Protein AF-A0A7V8IW23-F1 (afdb_monomer_lite)

Foldseek 3Di:
DDLVVLLVLLVVLLVQLVVLLVCCQVVVDDPPHHPPPPDDPQLVVLSVQLCVLWSVQSNVLSVCCSVPVLSSLVSLQRSLVSNLCSQQVPNPPPCSVVLCPPPHRDPSNVRNNVSINVSSNVSSVVSVVVVVVVVD

Radius of gyration: 15.79 Å; chains: 1; bounding box: 37×32×51 Å

Structure (mmCIF, N/CA/C/O backbone):
data_AF-A0A7V8IW23-F1
#
_entry.id   AF-A0A7V8IW23-F1
#
loop_
_atom_site.group_PDB
_atom_site.id
_atom_site.type_symbol
_atom_site.label_atom_id
_atom_site.label_alt_id
_atom_site.label_comp_id
_atom_site.label_asym_id
_atom_site.label_entity_id
_atom_site.label_seq_id
_atom_site.pdbx_PDB_ins_code
_atom_site.Cartn_x
_atom_site.Cartn_y
_atom_site.Cartn_z
_atom_site.occupancy
_atom_site.B_iso_or_equiv
_atom_site.auth_seq_id
_atom_site.auth_comp_id
_atom_site.auth_asym_id
_atom_site.auth_atom_id
_atom_site.pdbx_PDB_model_num
ATOM 1 N N . MET A 1 1 ? -17.483 7.762 13.093 1.00 60.97 1 MET A N 1
ATOM 2 C CA . MET A 1 1 ? -17.625 6.903 11.897 1.00 60.97 1 MET A CA 1
ATOM 3 C C . MET A 1 1 ? -17.908 5.469 12.341 1.00 60.97 1 MET A C 1
ATOM 5 O O . MET A 1 1 ? -17.260 5.006 13.273 1.00 60.97 1 MET A O 1
ATOM 9 N N . LYS A 1 2 ? -18.919 4.798 11.771 1.00 78.62 2 LYS A N 1
ATOM 10 C CA . LYS A 1 2 ? -19.311 3.429 12.169 1.00 78.62 2 LYS A CA 1
ATOM 11 C C . LYS A 1 2 ? -18.312 2.411 11.589 1.00 78.62 2 LYS A C 1
ATOM 13 O O . LYS A 1 2 ? -17.898 2.576 10.448 1.00 78.62 2 LYS A O 1
ATOM 18 N N . ARG A 1 3 ? -17.961 1.345 12.327 1.00 74.88 3 ARG A N 1
ATOM 19 C CA . ARG A 1 3 ? -17.036 0.272 11.872 1.00 74.88 3 ARG A CA 1
ATOM 20 C C . ARG A 1 3 ? -17.393 -0.303 10.492 1.00 74.88 3 ARG A C 1
ATOM 22 O O . ARG A 1 3 ? -16.506 -0.611 9.709 1.00 74.88 3 ARG A O 1
ATOM 29 N N . ALA A 1 4 ? -18.687 -0.403 10.186 1.00 79.94 4 ALA A N 1
ATOM 30 C CA . ALA A 1 4 ? -19.175 -0.862 8.886 1.00 79.94 4 ALA A CA 1
ATOM 31 C C . ALA A 1 4 ? -18.750 0.054 7.721 1.00 79.94 4 ALA A C 1
ATOM 33 O O . ALA A 1 4 ? -18.453 -0.441 6.641 1.00 79.94 4 ALA A O 1
ATOM 34 N N . ALA A 1 5 ? -18.654 1.369 7.949 1.00 83.62 5 ALA A N 1
ATOM 35 C CA . ALA A 1 5 ? -18.188 2.313 6.934 1.00 83.62 5 ALA A CA 1
ATOM 36 C C . ALA A 1 5 ? -16.688 2.140 6.648 1.00 83.62 5 ALA A C 1
ATOM 38 O O . ALA A 1 5 ? -16.288 2.150 5.493 1.00 83.62 5 ALA A O 1
ATOM 39 N N . LEU A 1 6 ? -15.870 1.904 7.681 1.00 81.00 6 LEU A N 1
ATOM 40 C CA . LEU A 1 6 ? -14.434 1.631 7.521 1.00 81.00 6 LEU A CA 1
ATOM 41 C C . LEU A 1 6 ? -14.159 0.334 6.761 1.00 81.00 6 LEU A C 1
ATOM 43 O O . LEU A 1 6 ? -13.249 0.282 5.941 1.00 81.00 6 LEU A O 1
ATOM 47 N N . LEU A 1 7 ? -14.975 -0.692 7.004 1.00 82.56 7 LEU A N 1
ATOM 48 C CA . LEU A 1 7 ? -14.958 -1.915 6.209 1.00 82.56 7 LEU A CA 1
ATOM 49 C C . LEU A 1 7 ? -15.305 -1.632 4.750 1.00 82.56 7 LEU A C 1
ATOM 51 O O . LEU A 1 7 ? -14.534 -2.007 3.877 1.00 82.56 7 LEU A O 1
ATOM 55 N N . GLY A 1 8 ? -16.423 -0.947 4.488 1.00 80.44 8 GLY A N 1
ATOM 56 C CA . GLY A 1 8 ? -16.832 -0.598 3.124 1.00 80.44 8 GLY A CA 1
ATOM 57 C C . GLY A 1 8 ? -15.759 0.193 2.372 1.00 80.44 8 GLY A C 1
ATOM 58 O O . GLY A 1 8 ? -15.456 -0.129 1.228 1.00 80.44 8 GLY A O 1
ATOM 59 N N . ILE A 1 9 ? -15.121 1.159 3.041 1.00 83.75 9 ILE A N 1
ATOM 60 C CA . ILE A 1 9 ? -13.992 1.919 2.491 1.00 83.75 9 ILE A CA 1
ATOM 61 C C . ILE A 1 9 ? -12.805 0.997 2.205 1.00 83.75 9 ILE A C 1
ATOM 63 O O . ILE A 1 9 ? -12.250 1.063 1.117 1.00 83.75 9 ILE A O 1
ATOM 67 N N . GLY A 1 10 ? -12.427 0.109 3.127 1.00 78.50 10 GLY A N 1
ATOM 68 C CA . GLY A 1 10 ? -11.315 -0.814 2.891 1.00 78.50 10 GLY A CA 1
ATOM 69 C C . GLY A 1 10 ? -11.571 -1.799 1.747 1.00 78.50 10 GLY A C 1
ATOM 70 O O . GLY A 1 10 ? -10.664 -2.059 0.962 1.00 78.50 10 GLY A O 1
ATOM 71 N N . PHE A 1 11 ? -12.808 -2.277 1.577 1.00 80.81 11 PHE A N 1
ATOM 72 C CA . PHE A 1 11 ? -13.195 -3.084 0.415 1.00 80.81 11 PHE A CA 1
ATOM 73 C C . PHE A 1 11 ? -13.132 -2.286 -0.890 1.00 80.81 11 PHE A C 1
ATOM 75 O O . PHE A 1 11 ? -12.592 -2.780 -1.877 1.00 80.81 11 PHE A O 1
ATOM 82 N N . ALA A 1 12 ? -13.635 -1.049 -0.891 1.00 84.38 12 ALA A N 1
ATOM 83 C CA . ALA A 1 12 ? -13.570 -0.174 -2.058 1.00 84.38 12 ALA A CA 1
ATOM 84 C C . ALA A 1 12 ? -12.118 0.154 -2.437 1.00 84.38 12 ALA A C 1
ATOM 86 O O . ALA A 1 12 ? -11.751 0.032 -3.600 1.00 84.38 12 ALA A O 1
ATOM 87 N N . LEU A 1 13 ? -11.273 0.501 -1.461 1.00 81.94 13 LEU A N 1
ATOM 88 C CA . LEU A 1 13 ? -9.853 0.783 -1.675 1.00 81.94 13 LEU A CA 1
ATOM 89 C C . LEU A 1 13 ? -9.074 -0.462 -2.103 1.00 81.94 13 LEU A C 1
ATOM 91 O O . LEU A 1 13 ? -8.214 -0.356 -2.966 1.00 81.94 13 LEU A O 1
ATOM 95 N N . GLY A 1 14 ? -9.389 -1.640 -1.557 1.00 76.75 14 GLY A N 1
ATOM 96 C CA . GLY A 1 14 ? -8.801 -2.903 -2.004 1.00 76.75 14 GLY A CA 1
ATOM 97 C C . GLY A 1 14 ? -9.160 -3.215 -3.456 1.00 76.75 14 GLY A C 1
ATOM 98 O O . GLY A 1 14 ? -8.278 -3.494 -4.262 1.00 76.75 14 GLY A O 1
ATOM 99 N N . GLY A 1 15 ? -10.442 -3.095 -3.816 1.00 78.88 15 GLY A N 1
ATOM 100 C CA . GLY A 1 15 ? -10.911 -3.299 -5.189 1.00 78.88 15 GLY A CA 1
ATOM 101 C C . GLY A 1 15 ? -10.313 -2.296 -6.179 1.00 78.88 15 GLY A C 1
ATOM 102 O O . GLY A 1 15 ? -9.807 -2.697 -7.225 1.00 78.88 15 GLY A O 1
ATOM 103 N N . LEU A 1 16 ? -10.306 -1.006 -5.831 1.00 83.31 16 LEU A N 1
ATOM 104 C CA . LEU A 1 16 ? -9.682 0.049 -6.637 1.00 83.31 16 LEU A CA 1
ATOM 105 C C . LEU A 1 16 ? -8.164 -0.117 -6.727 1.00 83.31 16 LEU A C 1
ATOM 107 O O . LEU A 1 16 ? -7.599 0.118 -7.788 1.00 83.31 16 LEU A O 1
ATOM 111 N N . GLY A 1 17 ? -7.515 -0.553 -5.647 1.00 78.62 17 GLY A N 1
ATOM 112 C CA . GLY A 1 17 ? -6.089 -0.850 -5.611 1.00 78.62 17 GLY A CA 1
ATOM 113 C C . GLY A 1 17 ? -5.734 -1.968 -6.582 1.00 78.62 17 GLY A C 1
ATOM 114 O O . GLY A 1 17 ? -4.867 -1.793 -7.428 1.00 78.62 17 GLY A O 1
ATOM 115 N N . VAL A 1 18 ? -6.458 -3.090 -6.532 1.00 80.62 18 VAL A N 1
ATOM 116 C CA . VAL A 1 18 ? -6.267 -4.204 -7.475 1.00 80.62 18 VAL A CA 1
ATOM 117 C C . VAL A 1 18 ? -6.548 -3.766 -8.912 1.00 80.62 18 VAL A C 1
ATOM 119 O O . VAL A 1 18 ? -5.734 -4.029 -9.791 1.00 80.62 18 VAL A O 1
ATOM 122 N N . ALA A 1 19 ? -7.657 -3.066 -9.163 1.00 82.25 19 ALA A N 1
ATOM 123 C CA . ALA A 1 19 ? -8.018 -2.614 -10.506 1.00 82.25 19 ALA A CA 1
ATOM 124 C C . ALA A 1 19 ? -7.018 -1.596 -11.072 1.00 82.25 19 ALA A C 1
ATOM 126 O O . ALA A 1 19 ? -6.613 -1.705 -12.224 1.00 82.25 19 ALA A O 1
ATOM 127 N N . GLY A 1 20 ? -6.592 -0.624 -10.267 1.00 79.00 20 GLY A N 1
ATOM 128 C CA . GLY A 1 20 ? -5.635 0.399 -10.675 1.00 79.00 20 GLY A CA 1
ATOM 129 C C . GLY A 1 20 ? -4.232 -0.162 -10.874 1.00 79.00 20 GLY A C 1
ATOM 130 O O . GLY A 1 20 ? -3.526 0.270 -11.777 1.00 79.00 20 GLY A O 1
ATOM 131 N N . VAL A 1 21 ? -3.849 -1.176 -10.100 1.00 73.44 21 VAL A N 1
ATOM 132 C CA . VAL A 1 21 ? -2.583 -1.882 -10.291 1.00 73.44 21 VAL A CA 1
ATOM 133 C C . VAL A 1 21 ? -2.633 -2.820 -11.501 1.00 73.44 21 VAL A C 1
ATOM 135 O O . VAL A 1 21 ? -1.674 -2.871 -12.262 1.00 73.44 21 VAL A O 1
ATOM 138 N N . ALA A 1 22 ? -3.754 -3.502 -11.747 1.00 75.12 22 ALA A N 1
ATOM 139 C CA . ALA A 1 22 ? -3.960 -4.263 -12.979 1.00 75.12 22 ALA A CA 1
A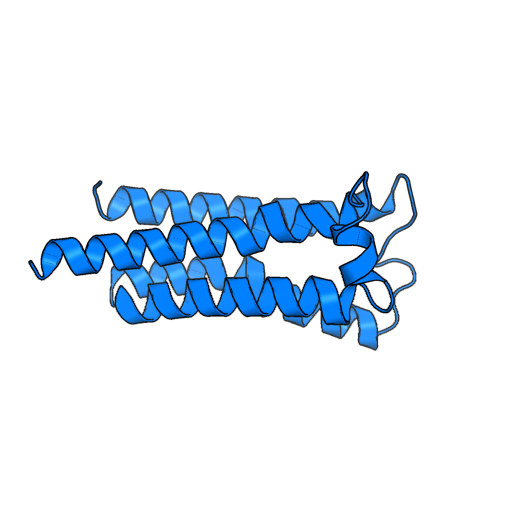TOM 140 C C . ALA A 1 22 ? -3.927 -3.340 -14.206 1.00 75.12 22 ALA A C 1
ATOM 142 O O . ALA A 1 22 ? -3.271 -3.648 -15.197 1.00 75.12 22 ALA A O 1
ATOM 143 N N . LEU A 1 23 ? -4.561 -2.168 -14.116 1.00 74.94 23 LEU A N 1
ATOM 144 C CA . LEU A 1 23 ? -4.475 -1.137 -15.141 1.00 74.94 23 LEU A CA 1
ATOM 145 C C . LEU A 1 23 ? -3.046 -0.606 -15.278 1.00 74.94 23 LEU A C 1
ATOM 147 O O . LEU A 1 23 ? -2.606 -0.390 -16.392 1.00 74.94 23 LEU A O 1
ATOM 151 N N . TRP A 1 24 ? -2.284 -0.437 -14.199 1.00 73.69 24 TRP A N 1
ATOM 152 C CA . TRP A 1 24 ? -0.866 -0.074 -14.286 1.00 73.69 24 TRP A CA 1
ATOM 153 C C . TRP A 1 24 ? -0.054 -1.154 -15.019 1.00 73.69 24 TRP A C 1
ATOM 155 O O . TRP A 1 24 ? 0.685 -0.832 -15.946 1.00 73.69 24 TRP A O 1
ATOM 165 N N . CYS A 1 25 ? -0.278 -2.431 -14.704 1.00 70.12 25 CYS A N 1
ATOM 166 C CA . CYS A 1 25 ? 0.340 -3.558 -15.401 1.00 70.12 25 CYS A CA 1
ATOM 167 C C . CYS A 1 25 ? -0.027 -3.634 -16.895 1.00 70.12 25 CYS A C 1
ATOM 169 O O . CYS A 1 25 ? 0.799 -4.065 -17.694 1.00 70.12 25 CYS A O 1
ATOM 171 N N . VAL A 1 26 ? -1.248 -3.233 -17.275 1.00 66.62 26 VAL A N 1
ATOM 172 C CA . VAL A 1 26 ? -1.780 -3.349 -18.650 1.00 66.62 26 VAL A CA 1
ATOM 173 C C . VAL A 1 26 ? -1.641 -2.064 -19.472 1.00 66.62 26 VAL A C 1
ATOM 175 O O . VAL A 1 26 ? -1.536 -2.136 -20.687 1.00 66.62 26 VAL A O 1
ATOM 178 N N . ALA A 1 27 ? -1.675 -0.889 -18.848 1.00 60.12 27 ALA A N 1
ATOM 179 C CA . ALA A 1 27 ? -1.758 0.422 -19.501 1.00 60.12 27 ALA A CA 1
ATOM 180 C C . ALA A 1 27 ? -0.532 1.303 -19.250 1.00 60.12 27 ALA A C 1
ATOM 182 O O . ALA A 1 27 ? -0.216 2.124 -20.110 1.00 60.12 27 ALA A O 1
ATOM 183 N N . GLY A 1 28 ? 0.240 1.054 -18.179 1.00 53.25 28 GLY A N 1
ATOM 184 C CA . GLY A 1 28 ? 1.648 1.484 -18.137 1.00 53.25 28 GLY A CA 1
ATOM 185 C C . GLY A 1 28 ? 2.421 0.973 -19.361 1.00 53.25 28 GLY A C 1
ATOM 186 O O . GLY A 1 28 ? 3.419 1.548 -19.764 1.00 53.25 28 GLY A O 1
ATOM 187 N N . ALA A 1 29 ? 1.848 -0.036 -20.023 1.00 53.09 29 ALA A N 1
ATOM 188 C CA . ALA A 1 29 ? 2.332 -0.679 -21.216 1.00 53.09 29 ALA A CA 1
ATOM 189 C C . ALA A 1 29 ? 2.124 -0.017 -22.576 1.00 53.09 29 ALA A C 1
ATOM 191 O O . ALA A 1 29 ? 2.810 -0.347 -23.539 1.00 53.09 29 ALA A O 1
ATOM 192 N N . GLY A 1 30 ? 1.080 0.790 -22.720 1.00 37.62 30 GLY A N 1
ATOM 193 C CA . GLY A 1 30 ? 0.461 0.960 -24.040 1.00 37.62 30 GLY A CA 1
ATOM 194 C C . GLY A 1 30 ? 0.898 2.211 -24.786 1.00 37.62 30 GLY A C 1
ATOM 195 O O . GLY A 1 30 ? 0.889 2.234 -26.011 1.00 37.62 30 GLY A O 1
ATOM 196 N N . ILE A 1 31 ? 1.283 3.250 -24.045 1.00 46.91 31 ILE A N 1
ATOM 197 C CA . ILE A 1 31 ? 1.782 4.506 -24.621 1.00 46.91 31 ILE A CA 1
ATOM 198 C C . ILE A 1 31 ? 3.326 4.547 -24.554 1.00 46.91 31 ILE A C 1
ATOM 200 O O . ILE A 1 31 ? 3.943 5.274 -25.326 1.00 46.91 31 ILE A O 1
ATOM 204 N N . TYR A 1 32 ? 3.944 3.714 -23.693 1.00 48.09 32 TYR A N 1
ATOM 205 C CA . TYR A 1 32 ? 5.396 3.666 -23.433 1.00 48.09 32 TYR A CA 1
ATOM 206 C C . TYR A 1 32 ? 6.036 2.250 -23.363 1.00 48.09 32 TYR A C 1
ATOM 208 O O . TYR A 1 32 ? 7.253 2.173 -23.236 1.00 48.09 32 TYR A O 1
ATOM 216 N N . GLY A 1 33 ? 5.288 1.144 -23.524 1.00 48.31 33 GLY A N 1
ATOM 217 C CA . GLY A 1 33 ? 5.814 -0.242 -23.527 1.00 48.31 33 GLY A CA 1
ATOM 218 C C . GLY A 1 33 ? 5.482 -1.046 -22.258 1.00 48.31 33 GLY A C 1
ATOM 219 O O . GLY A 1 33 ? 5.640 -0.551 -21.147 1.00 48.31 33 GLY A O 1
ATOM 220 N N . SER A 1 34 ? 4.953 -2.275 -22.408 1.00 49.50 34 SER A N 1
ATOM 221 C CA . SER A 1 34 ? 4.490 -3.127 -21.290 1.00 49.50 34 SER A CA 1
ATOM 222 C C . SER A 1 34 ? 5.584 -3.460 -20.309 1.00 49.50 34 SER A C 1
ATOM 224 O O . SER A 1 34 ? 6.526 -4.129 -20.729 1.00 49.50 34 SER A O 1
ATOM 226 N N . PRO A 1 35 ? 5.412 -3.157 -19.002 1.00 54.84 35 PRO A N 1
ATOM 227 C CA . PRO A 1 35 ? 6.287 -3.733 -18.001 1.00 54.84 35 PRO A CA 1
ATOM 228 C C . PRO A 1 35 ? 6.276 -5.258 -18.141 1.00 54.84 35 PRO A C 1
ATOM 230 O O . PRO A 1 35 ? 7.313 -5.885 -18.084 1.00 54.84 35 PRO A O 1
ATOM 233 N N . LEU A 1 36 ? 5.129 -5.876 -18.434 1.00 57.72 36 LEU A N 1
ATOM 234 C CA . LEU A 1 36 ? 5.009 -7.333 -18.473 1.00 57.72 36 LEU A CA 1
ATOM 235 C C . LEU A 1 36 ? 5.466 -7.998 -19.782 1.00 57.72 36 LEU A C 1
ATOM 237 O O . LEU A 1 36 ? 5.699 -9.202 -19.765 1.00 57.72 36 LEU A O 1
ATOM 241 N N . ALA A 1 37 ? 5.559 -7.284 -20.912 1.00 56.94 37 ALA A N 1
ATOM 242 C CA . ALA A 1 37 ? 5.859 -7.935 -22.200 1.00 56.94 37 ALA A CA 1
ATOM 243 C C . ALA A 1 37 ? 7.349 -8.254 -22.390 1.00 56.94 37 ALA A C 1
ATOM 245 O O . ALA A 1 37 ? 7.676 -9.128 -23.188 1.00 56.94 37 ALA A O 1
ATOM 246 N N . GLU A 1 38 ? 8.232 -7.578 -21.652 1.00 64.75 38 GLU A N 1
ATOM 247 C CA . GLU A 1 38 ? 9.690 -7.757 -21.738 1.00 64.75 38 GLU A CA 1
ATOM 248 C C . GLU A 1 38 ? 10.335 -8.060 -20.373 1.00 64.75 38 GLU A C 1
ATOM 250 O O . GLU A 1 38 ? 11.558 -8.129 -20.264 1.00 64.75 38 GLU A O 1
ATOM 255 N N . MET A 1 39 ? 9.528 -8.272 -19.326 1.00 71.12 39 MET A N 1
ATOM 256 C CA . MET A 1 39 ? 10.034 -8.583 -17.990 1.00 71.12 39 MET A CA 1
ATOM 257 C C . MET A 1 39 ? 10.619 -9.990 -17.915 1.00 71.12 39 MET A C 1
ATOM 259 O O . MET A 1 39 ? 9.983 -10.985 -18.258 1.00 71.12 39 MET A O 1
ATOM 263 N N . SER A 1 40 ? 11.816 -10.072 -17.351 1.00 81.12 40 SER A N 1
ATOM 264 C CA . SER A 1 40 ? 12.407 -11.325 -16.901 1.00 81.12 40 SER A CA 1
ATOM 265 C C . SER A 1 40 ? 11.606 -11.946 -15.747 1.00 81.12 40 SER A C 1
ATOM 267 O O . SER A 1 40 ? 10.929 -11.250 -14.983 1.00 81.12 40 SER A O 1
ATOM 269 N N . ASP A 1 41 ? 11.761 -13.258 -15.533 1.00 82.88 41 ASP A N 1
ATOM 270 C CA . ASP A 1 41 ? 11.145 -13.981 -14.404 1.00 82.88 41 ASP A CA 1
ATOM 271 C C . ASP A 1 41 ? 11.423 -13.317 -13.047 1.00 82.88 41 ASP A C 1
ATOM 273 O O . ASP A 1 41 ? 10.582 -13.300 -12.144 1.00 82.88 41 ASP A O 1
ATOM 277 N N . ARG A 1 42 ? 12.611 -12.720 -12.909 1.00 80.81 42 ARG A N 1
ATOM 278 C CA . ARG A 1 42 ? 13.025 -12.003 -11.704 1.00 80.81 42 ARG A CA 1
ATOM 279 C C . ARG A 1 42 ? 12.209 -10.731 -11.487 1.00 80.81 42 ARG A C 1
ATOM 281 O O . ARG A 1 42 ? 11.827 -10.437 -10.357 1.00 80.81 42 ARG A O 1
ATOM 288 N N . GLU A 1 43 ? 11.939 -9.973 -12.540 1.00 75.88 43 GLU A N 1
ATOM 289 C CA . GLU A 1 43 ? 11.154 -8.741 -12.450 1.00 75.88 43 GLU A CA 1
ATOM 290 C C . GLU A 1 43 ? 9.673 -9.043 -12.212 1.00 75.88 43 GLU A C 1
ATOM 292 O O . GLU A 1 43 ? 9.061 -8.417 -11.344 1.00 75.88 43 GLU A O 1
ATOM 297 N N . MET A 1 44 ? 9.131 -10.084 -12.854 1.00 80.38 44 MET A N 1
ATOM 298 C CA . MET A 1 44 ? 7.789 -10.588 -12.544 1.00 80.38 44 MET A CA 1
ATOM 299 C C . MET A 1 44 ? 7.657 -10.997 -11.073 1.00 80.38 44 MET A C 1
ATOM 301 O O . MET A 1 44 ? 6.664 -10.672 -10.421 1.00 80.38 44 MET A O 1
ATOM 305 N N . PHE A 1 45 ? 8.672 -11.664 -10.515 1.00 84.50 45 PHE A N 1
ATOM 306 C CA . PHE A 1 45 ? 8.695 -12.016 -9.096 1.00 84.50 45 PHE A CA 1
ATOM 307 C C . PHE A 1 45 ? 8.671 -10.773 -8.190 1.00 84.50 45 PHE A C 1
ATOM 309 O O . PHE A 1 45 ? 7.959 -10.745 -7.184 1.00 84.50 45 PHE A O 1
ATOM 316 N N . HIS A 1 46 ? 9.391 -9.709 -8.553 1.00 84.38 46 HIS A N 1
ATOM 317 C CA . HIS A 1 46 ? 9.361 -8.451 -7.804 1.00 84.38 46 HIS A CA 1
ATOM 318 C C . HIS A 1 46 ? 7.994 -7.757 -7.868 1.00 84.38 46 HIS A C 1
ATOM 320 O O . HIS A 1 46 ? 7.522 -7.268 -6.837 1.00 84.38 46 HIS A O 1
ATOM 326 N N . VAL A 1 47 ? 7.333 -7.775 -9.029 1.00 81.06 47 VAL A N 1
ATOM 327 C CA . VAL A 1 47 ? 5.955 -7.286 -9.181 1.00 81.06 47 VAL A CA 1
ATOM 328 C C . VAL A 1 47 ? 4.989 -8.127 -8.343 1.00 81.06 47 VAL A C 1
ATOM 330 O O . VAL A 1 47 ? 4.148 -7.567 -7.645 1.00 81.06 47 VAL A O 1
ATOM 333 N N .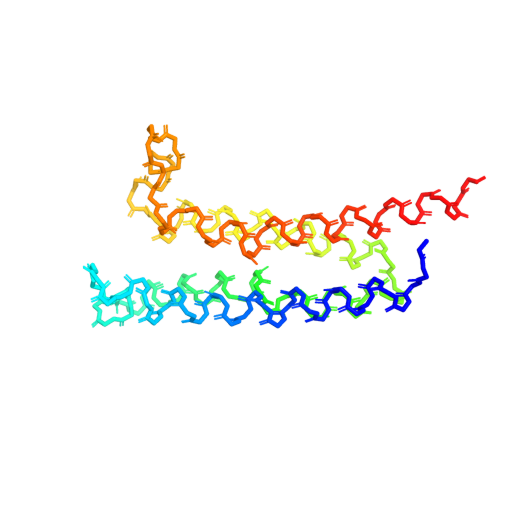 ALA A 1 48 ? 5.140 -9.453 -8.312 1.00 85.00 48 ALA A N 1
ATOM 334 C CA . ALA A 1 48 ? 4.308 -10.325 -7.484 1.00 85.00 48 ALA A CA 1
ATOM 335 C C . ALA A 1 48 ? 4.444 -10.014 -5.982 1.00 85.00 48 ALA A C 1
ATOM 337 O O . ALA A 1 48 ? 3.437 -9.931 -5.279 1.00 85.00 48 ALA A O 1
ATOM 338 N N . ILE A 1 49 ? 5.663 -9.767 -5.487 1.00 86.75 49 ILE A N 1
ATOM 339 C CA . ILE A 1 49 ? 5.872 -9.336 -4.094 1.00 86.75 49 ILE A CA 1
ATOM 340 C C . ILE A 1 49 ? 5.157 -8.009 -3.823 1.00 86.75 49 ILE A C 1
ATOM 342 O O . ILE A 1 49 ? 4.484 -7.879 -2.800 1.00 86.75 49 ILE A O 1
ATOM 346 N N . PHE A 1 50 ? 5.257 -7.042 -4.739 1.00 86.06 50 PHE A N 1
ATOM 347 C CA . PHE A 1 50 ? 4.541 -5.772 -4.617 1.00 86.06 50 PHE A CA 1
ATOM 348 C C . PHE A 1 50 ? 3.017 -5.977 -4.545 1.00 86.06 50 PHE A C 1
ATOM 350 O O . PHE A 1 50 ? 2.367 -5.397 -3.674 1.00 86.06 50 PHE A O 1
ATOM 357 N N . MET A 1 51 ? 2.448 -6.848 -5.386 1.00 84.88 51 MET A N 1
ATOM 358 C CA . MET A 1 51 ? 1.014 -7.180 -5.372 1.00 84.88 51 MET A CA 1
ATOM 359 C C . MET A 1 51 ? 0.573 -7.771 -4.035 1.00 84.88 51 MET A C 1
ATOM 361 O O . MET A 1 51 ? -0.455 -7.375 -3.484 1.00 84.88 51 MET A O 1
ATOM 365 N N . LEU A 1 52 ? 1.358 -8.722 -3.522 1.00 87.56 52 LEU A N 1
ATOM 366 C CA . LEU A 1 52 ? 1.067 -9.439 -2.286 1.00 87.56 52 LEU A CA 1
ATOM 367 C C . LEU A 1 52 ? 1.177 -8.533 -1.061 1.00 87.56 52 LEU A C 1
ATOM 369 O O . LEU A 1 52 ? 0.317 -8.599 -0.190 1.00 87.56 52 LEU A O 1
ATOM 373 N N . ALA A 1 53 ? 2.206 -7.686 -0.996 1.00 87.38 53 ALA A N 1
ATOM 374 C CA . ALA A 1 53 ? 2.420 -6.769 0.122 1.00 87.38 53 ALA A CA 1
ATOM 375 C C . ALA A 1 53 ? 1.507 -5.532 0.071 1.00 87.38 53 ALA A C 1
ATOM 377 O O . ALA A 1 53 ? 1.243 -4.926 1.107 1.00 87.38 53 ALA A O 1
ATOM 378 N N . GLY A 1 54 ? 1.047 -5.157 -1.124 1.00 86.44 54 GLY A N 1
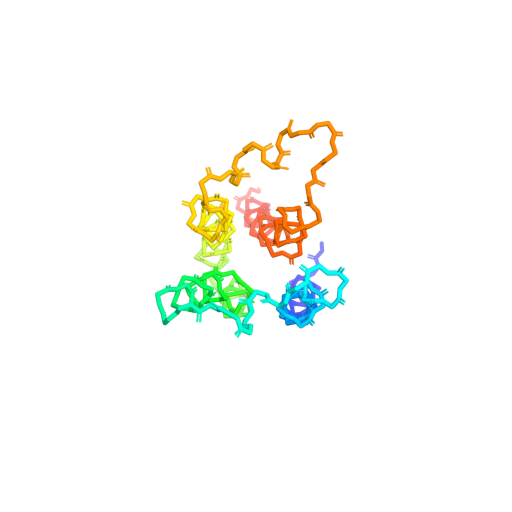ATOM 379 C CA . GLY A 1 54 ? 0.236 -3.976 -1.374 1.00 86.44 54 GLY A CA 1
ATOM 380 C C . GLY A 1 54 ? -1.252 -4.299 -1.559 1.00 86.44 54 GLY A C 1
ATOM 381 O O . GLY A 1 54 ? -1.949 -4.585 -0.582 1.00 86.44 54 GLY A O 1
ATOM 382 N N . PRO A 1 55 ? -1.774 -4.247 -2.800 1.00 84.44 55 PRO A N 1
ATOM 383 C CA . PRO A 1 55 ? -3.212 -4.265 -3.078 1.00 84.44 55 PRO A CA 1
ATOM 384 C C . PRO A 1 55 ? -3.922 -5.527 -2.568 1.00 84.44 55 PRO A C 1
ATOM 386 O O . PRO A 1 55 ? -5.044 -5.435 -2.066 1.00 84.44 55 PRO A O 1
ATOM 389 N N . LEU A 1 56 ? -3.275 -6.696 -2.631 1.00 88.00 56 LEU A N 1
ATOM 390 C CA . LEU A 1 56 ? -3.881 -7.950 -2.174 1.00 88.00 56 LEU A CA 1
ATOM 391 C C . LEU A 1 56 ? -3.930 -8.061 -0.646 1.00 88.00 56 LEU A C 1
ATOM 393 O O . LEU A 1 56 ? -4.795 -8.761 -0.123 1.00 88.00 56 LEU A O 1
ATOM 397 N N . LEU A 1 57 ? -3.063 -7.344 0.078 1.00 91.06 57 LEU A N 1
ATOM 398 C CA . LEU A 1 57 ? -3.063 -7.325 1.541 1.00 91.06 57 LEU A CA 1
ATOM 399 C C . LEU A 1 57 ? -4.181 -6.443 2.117 1.00 91.06 57 LEU A C 1
ATOM 401 O O . LEU A 1 57 ? -4.613 -6.670 3.247 1.00 91.06 57 LEU A O 1
ATOM 405 N N . ILE A 1 58 ? -4.690 -5.469 1.352 1.00 89.31 58 ILE A N 1
ATOM 406 C CA . ILE A 1 58 ? -5.702 -4.506 1.823 1.00 89.31 58 ILE A CA 1
ATOM 407 C C . ILE A 1 58 ? -6.941 -5.222 2.362 1.00 89.31 58 ILE A C 1
ATOM 409 O O . ILE A 1 58 ? -7.412 -4.908 3.456 1.00 89.31 58 ILE A O 1
ATOM 413 N N . LEU A 1 59 ? -7.460 -6.203 1.622 1.00 87.75 59 LEU A N 1
ATOM 414 C CA . LEU A 1 59 ? -8.675 -6.932 1.985 1.00 87.75 59 LEU A CA 1
ATOM 415 C C . LEU A 1 59 ? -8.517 -7.784 3.257 1.00 87.75 59 LEU A C 1
ATOM 417 O O . LEU A 1 59 ? -9.279 -7.551 4.204 1.00 87.75 59 LEU A O 1
ATOM 421 N N . PRO A 1 60 ? -7.553 -8.724 3.353 1.00 91.00 60 PRO A N 1
ATOM 422 C CA . PRO A 1 60 ? -7.368 -9.509 4.567 1.00 91.00 60 PRO A CA 1
ATOM 423 C C . PRO A 1 60 ? -6.992 -8.624 5.759 1.00 91.00 60 PRO A C 1
ATOM 425 O O . PRO A 1 60 ? -7.525 -8.834 6.846 1.00 91.00 60 PRO A O 1
ATOM 428 N N . ALA A 1 61 ? -6.169 -7.585 5.580 1.00 91.88 61 ALA A N 1
ATOM 429 C CA . ALA A 1 61 ? -5.801 -6.692 6.677 1.00 91.88 61 ALA A CA 1
ATOM 430 C C . ALA A 1 61 ? -6.989 -5.848 7.171 1.00 91.88 61 ALA A C 1
ATOM 432 O O . ALA A 1 61 ? -7.165 -5.682 8.378 1.00 91.88 61 ALA A O 1
ATOM 433 N N . THR A 1 62 ? -7.865 -5.386 6.271 1.00 88.19 62 THR A N 1
ATOM 434 C CA . THR A 1 62 ? -9.120 -4.707 6.643 1.00 88.19 62 THR A CA 1
ATOM 435 C C . THR A 1 62 ? -10.069 -5.657 7.373 1.00 88.19 62 THR A C 1
ATOM 437 O O . THR A 1 62 ? -10.704 -5.274 8.360 1.00 88.19 62 THR A O 1
ATOM 440 N N . PHE A 1 63 ? -10.164 -6.910 6.921 1.00 90.31 63 PHE A N 1
ATOM 441 C CA . PHE A 1 63 ? -10.965 -7.926 7.595 1.00 90.31 63 PHE A CA 1
ATOM 442 C C . PHE A 1 63 ? -10.431 -8.214 9.004 1.00 90.31 63 PHE A C 1
ATOM 444 O O . PHE A 1 63 ? -11.198 -8.191 9.965 1.00 90.31 63 PHE A O 1
ATOM 451 N N . VAL A 1 64 ? -9.116 -8.385 9.161 1.00 92.81 64 VAL A N 1
ATOM 452 C CA . VAL A 1 64 ? -8.470 -8.521 10.475 1.00 92.81 64 VAL A CA 1
ATOM 453 C C . VAL A 1 64 ? -8.730 -7.279 11.328 1.00 92.81 64 VAL A C 1
ATOM 455 O O . VAL A 1 64 ? -9.106 -7.422 12.489 1.00 92.81 64 VAL A O 1
ATOM 458 N N . ALA A 1 65 ? -8.650 -6.069 10.761 1.00 89.44 65 ALA A N 1
ATOM 459 C CA . ALA A 1 65 ? -8.876 -4.819 11.489 1.00 89.44 65 ALA A CA 1
ATOM 460 C C . ALA A 1 65 ? -10.284 -4.720 12.109 1.00 89.44 65 ALA A C 1
ATOM 462 O O . ALA A 1 65 ? -10.477 -4.076 13.141 1.00 89.44 65 ALA A O 1
ATOM 463 N N . ARG A 1 66 ? -11.280 -5.404 11.536 1.00 87.69 66 ARG A N 1
ATOM 464 C CA . ARG A 1 66 ? -12.627 -5.495 12.121 1.00 87.69 66 ARG A CA 1
ATOM 465 C C . ARG A 1 66 ? -12.634 -6.193 13.479 1.00 87.69 66 ARG A C 1
ATOM 467 O O . ARG A 1 66 ? -13.385 -5.782 14.368 1.00 87.69 66 ARG A O 1
ATOM 474 N N . HIS A 1 67 ? -11.858 -7.265 13.605 1.00 90.00 67 HIS A N 1
ATOM 475 C CA . HIS A 1 67 ? -11.846 -8.141 14.776 1.00 90.00 67 HIS A CA 1
ATOM 476 C C . HIS A 1 67 ? -10.735 -7.756 15.754 1.00 90.00 67 HIS A C 1
ATOM 478 O O . HIS A 1 67 ? -10.969 -7.669 16.957 1.00 90.00 67 HIS A O 1
ATOM 484 N N . GLN A 1 68 ? -9.553 -7.461 15.224 1.00 92.38 68 GLN A N 1
ATOM 485 C CA . GLN A 1 68 ? -8.344 -7.087 15.944 1.00 92.38 68 GLN A CA 1
ATOM 486 C C . GLN A 1 68 ? -7.778 -5.811 15.309 1.00 92.38 68 GLN A C 1
ATOM 488 O O . GLN A 1 68 ? -6.875 -5.873 14.469 1.00 92.38 68 GLN A O 1
ATOM 493 N N . PRO A 1 69 ? -8.310 -4.630 15.678 1.00 89.06 69 PRO A N 1
ATOM 494 C CA . PRO A 1 69 ? -8.007 -3.415 14.939 1.00 89.06 69 PRO A CA 1
ATOM 495 C C . PRO A 1 69 ? -6.538 -3.009 15.030 1.00 89.06 69 PRO A C 1
ATOM 497 O O . PRO A 1 69 ? -6.030 -2.441 14.070 1.00 89.06 69 PRO A O 1
ATOM 500 N N . LEU A 1 70 ? -5.832 -3.339 16.120 1.00 92.94 70 LEU A N 1
ATOM 501 C CA . LEU A 1 70 ? -4.398 -3.062 16.243 1.00 92.94 70 LEU A CA 1
ATOM 502 C C . LEU A 1 70 ? -3.600 -3.842 15.194 1.00 92.94 70 LEU A C 1
ATOM 504 O O . LEU A 1 70 ? -2.868 -3.244 14.411 1.00 92.94 70 LEU A O 1
ATOM 508 N N . LEU A 1 71 ? -3.796 -5.162 15.135 1.00 94.25 71 LEU A N 1
ATOM 509 C CA . LEU A 1 71 ? -3.098 -6.036 14.192 1.00 94.25 71 LEU A CA 1
ATOM 510 C C . LEU A 1 71 ? -3.435 -5.687 12.742 1.00 94.25 71 LEU A C 1
ATOM 512 O O . LEU A 1 71 ? -2.531 -5.582 11.921 1.00 94.25 71 LEU A O 1
ATOM 516 N N . GLY A 1 72 ? -4.708 -5.424 12.434 1.00 92.62 72 GLY A N 1
ATOM 517 C CA . GLY A 1 72 ? -5.101 -5.001 11.090 1.00 92.62 72 GLY A CA 1
ATOM 518 C C . GLY A 1 72 ? -4.533 -3.632 10.696 1.00 92.62 72 GLY A C 1
ATOM 519 O O . GLY A 1 72 ? -4.085 -3.462 9.566 1.00 92.62 72 GLY A O 1
ATOM 520 N N . SER A 1 73 ? -4.472 -2.674 11.630 1.00 93.12 73 SER A N 1
ATOM 521 C CA . SER A 1 73 ? -3.837 -1.368 11.387 1.00 93.12 73 SER A CA 1
ATOM 522 C C . SER A 1 73 ? -2.345 -1.513 11.117 1.00 93.12 73 SER A C 1
ATOM 524 O O . SER A 1 73 ? -1.835 -0.928 10.166 1.00 93.12 73 SER A O 1
ATOM 526 N N . LEU A 1 74 ? -1.648 -2.304 11.938 1.00 95.62 74 LEU A N 1
ATOM 527 C CA . LEU A 1 74 ? -0.220 -2.564 11.773 1.00 95.62 74 LEU A CA 1
ATOM 528 C C . LEU A 1 74 ? 0.062 -3.293 10.458 1.00 95.62 74 LEU A C 1
ATOM 530 O O . LEU A 1 74 ? 1.003 -2.920 9.770 1.00 95.62 74 LEU A O 1
ATOM 534 N N . ALA A 1 75 ? -0.773 -4.258 10.067 1.00 95.00 75 ALA A N 1
ATOM 535 C CA . ALA A 1 75 ? -0.652 -4.948 8.786 1.00 95.00 75 ALA A CA 1
ATOM 536 C C . ALA A 1 75 ? -0.841 -3.997 7.591 1.00 95.00 75 ALA A C 1
ATOM 538 O O . ALA A 1 75 ? -0.062 -4.049 6.645 1.00 95.00 75 ALA A O 1
ATOM 539 N N . LEU A 1 76 ? -1.826 -3.092 7.645 1.00 94.12 76 LEU A N 1
ATOM 540 C CA . LEU A 1 76 ? -2.040 -2.076 6.606 1.00 94.12 76 LEU A CA 1
ATOM 541 C C . LEU A 1 76 ? -0.866 -1.091 6.512 1.00 94.12 76 LEU A C 1
ATOM 543 O O . LEU A 1 76 ? -0.407 -0.790 5.414 1.00 94.12 76 LEU A O 1
ATOM 547 N N . LEU A 1 77 ? -0.359 -0.610 7.650 1.00 95.69 77 LEU A N 1
ATOM 548 C CA . LEU A 1 77 ? 0.780 0.312 7.692 1.00 95.69 77 LEU A CA 1
ATOM 549 C C . LEU A 1 77 ? 2.075 -0.361 7.225 1.00 95.69 77 LEU A C 1
ATOM 551 O O . LEU A 1 77 ? 2.812 0.218 6.431 1.00 95.69 77 LEU A O 1
ATOM 555 N N . ALA A 1 78 ? 2.336 -1.589 7.679 1.00 94.75 78 ALA A N 1
ATOM 556 C CA . ALA A 1 78 ? 3.478 -2.377 7.233 1.00 94.75 78 ALA A CA 1
ATOM 557 C C . ALA A 1 78 ? 3.394 -2.639 5.727 1.00 94.75 78 ALA A C 1
ATOM 559 O O . ALA A 1 78 ? 4.356 -2.374 5.015 1.00 94.75 78 ALA A O 1
ATOM 560 N N . GLY A 1 79 ? 2.224 -3.051 5.232 1.00 93.56 79 GLY A N 1
ATOM 561 C CA . GLY A 1 79 ? 1.974 -3.233 3.807 1.00 93.56 79 GLY A CA 1
ATOM 562 C C . GLY A 1 79 ? 2.232 -1.968 2.993 1.00 93.56 79 GLY A C 1
ATOM 563 O O . GLY A 1 79 ? 2.952 -2.040 2.008 1.00 93.56 79 GLY A O 1
ATOM 564 N N . ALA A 1 80 ? 1.760 -0.803 3.452 1.00 93.88 80 ALA A N 1
ATOM 565 C CA . ALA A 1 80 ? 2.005 0.485 2.796 1.00 93.88 80 ALA A CA 1
ATOM 566 C C . ALA A 1 80 ? 3.499 0.826 2.672 1.00 93.88 80 ALA A C 1
ATOM 568 O O . ALA A 1 80 ? 3.962 1.276 1.622 1.00 93.88 80 ALA A O 1
ATOM 569 N N . VAL A 1 81 ? 4.258 0.630 3.756 1.00 94.31 81 VAL A N 1
ATOM 570 C CA . VAL A 1 81 ? 5.702 0.897 3.781 1.00 94.31 81 VAL A CA 1
ATOM 571 C C . VAL A 1 81 ? 6.434 -0.098 2.891 1.00 94.31 81 VAL A C 1
ATOM 573 O O . VAL A 1 81 ? 7.256 0.307 2.070 1.00 94.31 81 VAL A O 1
ATOM 576 N N . THR A 1 82 ? 6.118 -1.387 3.011 1.00 93.12 82 THR A N 1
ATOM 577 C CA . THR A 1 82 ? 6.736 -2.441 2.208 1.00 93.12 82 THR A CA 1
ATOM 578 C C . THR A 1 82 ? 6.421 -2.263 0.728 1.00 93.12 82 THR A C 1
ATOM 580 O O . THR A 1 82 ? 7.345 -2.323 -0.075 1.00 93.12 82 THR A O 1
ATOM 583 N N . SER A 1 83 ? 5.173 -1.980 0.343 1.00 90.06 83 SER A N 1
ATOM 584 C CA . SER A 1 83 ? 4.794 -1.759 -1.057 1.00 90.06 83 SER A CA 1
ATOM 585 C C . SER A 1 83 ? 5.469 -0.518 -1.637 1.00 90.06 83 SER A C 1
ATOM 587 O O . SER A 1 83 ? 5.984 -0.578 -2.750 1.00 90.06 83 SER A O 1
ATOM 589 N N . ALA A 1 84 ? 5.542 0.587 -0.884 1.00 90.44 84 ALA A N 1
ATOM 590 C CA . ALA A 1 84 ? 6.247 1.794 -1.318 1.00 90.44 84 ALA A CA 1
ATOM 591 C C . ALA A 1 84 ? 7.753 1.554 -1.490 1.00 90.44 84 ALA A C 1
ATOM 593 O O . ALA A 1 84 ? 8.324 1.904 -2.523 1.00 90.44 84 ALA A O 1
ATOM 594 N N . PHE A 1 85 ? 8.385 0.923 -0.498 1.00 91.75 85 PHE A N 1
ATOM 595 C CA . PHE A 1 85 ? 9.799 0.564 -0.542 1.00 91.75 85 PHE A CA 1
ATOM 596 C C . PHE A 1 85 ? 10.099 -0.345 -1.735 1.00 91.75 85 PHE A C 1
ATOM 598 O O . PHE A 1 85 ? 11.030 -0.083 -2.493 1.00 91.75 85 PHE A O 1
ATOM 605 N N . TRP A 1 86 ? 9.306 -1.403 -1.918 1.00 88.81 86 TRP A N 1
ATOM 606 C CA . TRP A 1 86 ? 9.544 -2.396 -2.960 1.00 88.81 86 TRP A CA 1
ATOM 607 C C . TRP A 1 86 ? 9.339 -1.809 -4.353 1.00 88.81 86 TRP A C 1
ATOM 609 O O . TRP A 1 86 ? 10.146 -2.050 -5.247 1.00 88.81 86 TRP A O 1
ATOM 619 N N . HIS A 1 87 ? 8.315 -0.973 -4.527 1.00 86.31 87 HIS A N 1
ATOM 620 C CA . HIS A 1 87 ? 8.096 -0.256 -5.779 1.00 86.31 87 HIS A CA 1
ATOM 621 C C . HIS A 1 87 ? 9.299 0.629 -6.133 1.00 86.31 87 HIS A C 1
ATOM 623 O O . HIS A 1 87 ? 9.949 0.432 -7.158 1.00 86.31 87 HIS A O 1
ATOM 629 N N . ILE A 1 88 ? 9.673 1.541 -5.234 1.00 85.31 88 ILE A N 1
ATOM 630 C CA . ILE A 1 88 ? 10.689 2.564 -5.514 1.00 85.31 88 ILE A CA 1
ATOM 631 C C . ILE A 1 88 ? 12.108 1.991 -5.588 1.00 85.31 88 ILE A C 1
ATOM 633 O O . ILE A 1 88 ? 12.900 2.413 -6.429 1.00 85.31 88 ILE A O 1
ATOM 637 N N . LEU A 1 89 ? 12.455 1.037 -4.723 1.00 85.75 89 LEU A N 1
ATOM 638 C CA . LEU A 1 89 ? 13.834 0.552 -4.584 1.00 85.75 89 LEU A CA 1
ATOM 639 C C . LEU A 1 89 ? 14.083 -0.817 -5.209 1.00 85.75 89 LEU A C 1
ATOM 641 O O . LEU A 1 89 ? 15.227 -1.282 -5.193 1.00 85.75 89 LEU A O 1
ATOM 645 N N . VAL A 1 90 ? 13.058 -1.489 -5.727 1.00 84.81 90 VAL A N 1
ATOM 646 C CA . VAL A 1 90 ? 13.218 -2.806 -6.354 1.00 84.81 90 VAL A CA 1
ATOM 647 C C . VAL A 1 90 ? 12.633 -2.813 -7.756 1.00 84.81 90 VAL A C 1
ATOM 649 O O . VAL A 1 90 ? 13.385 -3.068 -8.690 1.00 84.81 90 VAL A O 1
ATOM 652 N N . VAL A 1 91 ? 11.351 -2.479 -7.913 1.00 79.50 91 VAL A N 1
ATOM 653 C CA . VAL A 1 91 ? 10.678 -2.495 -9.225 1.00 79.50 91 VAL A CA 1
ATOM 654 C C . VAL A 1 91 ? 11.224 -1.397 -10.141 1.00 79.50 91 VAL A C 1
ATOM 656 O O . VAL A 1 91 ? 11.485 -1.650 -11.307 1.00 79.50 91 VAL A O 1
ATOM 659 N N . MET A 1 92 ? 11.475 -0.197 -9.614 1.00 76.94 92 MET A N 1
ATOM 660 C CA . MET A 1 92 ? 11.916 0.957 -10.411 1.00 76.94 92 MET A CA 1
ATOM 661 C C . MET A 1 92 ? 13.436 1.169 -10.467 1.00 76.94 92 MET A C 1
ATOM 663 O O . MET A 1 92 ? 13.916 2.269 -10.762 1.00 76.94 92 MET A O 1
ATOM 667 N N . LYS A 1 93 ? 14.236 0.159 -10.125 1.00 76.81 93 LYS A N 1
ATOM 668 C CA . LYS A 1 93 ? 15.697 0.304 -10.152 1.00 76.81 93 LYS A CA 1
ATOM 669 C C . LYS A 1 93 ? 16.224 0.593 -11.569 1.00 76.81 93 LYS A C 1
ATOM 671 O O . LYS A 1 93 ? 15.668 0.088 -12.535 1.00 76.81 93 LYS A O 1
ATOM 676 N N . PRO A 1 94 ? 17.332 1.350 -11.695 1.00 74.94 94 PRO A N 1
ATOM 677 C CA . PRO A 1 94 ? 18.081 2.020 -10.624 1.00 74.94 94 PRO A CA 1
ATOM 678 C C . PRO A 1 94 ? 17.537 3.416 -10.260 1.00 74.94 94 PRO A C 1
ATOM 680 O O . PRO A 1 94 ? 17.988 4.000 -9.278 1.00 74.94 94 PRO A O 1
ATOM 683 N N . TYR A 1 95 ? 16.570 3.946 -11.013 1.00 78.88 95 TYR A N 1
ATOM 684 C CA . TYR A 1 95 ? 16.191 5.364 -10.976 1.00 78.88 95 TYR A CA 1
ATOM 685 C C . TYR A 1 95 ? 14.950 5.689 -10.135 1.00 78.88 95 TYR A C 1
ATOM 687 O O . TYR A 1 95 ? 14.520 6.836 -10.136 1.00 78.88 95 TYR A O 1
ATOM 695 N N . GLY A 1 96 ? 14.351 4.736 -9.420 1.00 77.50 96 GLY A N 1
ATOM 696 C CA . GLY A 1 96 ? 13.050 4.939 -8.768 1.00 77.50 96 GLY A CA 1
ATOM 697 C C . GLY A 1 96 ? 12.974 6.141 -7.823 1.00 77.50 96 GLY A C 1
ATOM 698 O O . GLY A 1 96 ? 12.000 6.888 -7.858 1.00 77.50 96 GLY A O 1
ATOM 699 N N . VAL A 1 97 ? 14.023 6.391 -7.031 1.00 81.44 97 VAL A N 1
ATOM 700 C CA . VAL A 1 97 ? 14.094 7.584 -6.166 1.00 81.44 97 VAL A CA 1
ATOM 701 C C . VAL A 1 97 ? 14.162 8.857 -7.010 1.00 81.44 97 VAL A C 1
ATOM 703 O O . VAL A 1 97 ? 13.415 9.801 -6.775 1.00 81.44 97 VAL A O 1
ATOM 706 N N . GLU A 1 98 ? 15.020 8.877 -8.027 1.00 81.94 98 GLU A N 1
ATOM 707 C CA . GLU A 1 98 ? 15.180 10.034 -8.907 1.00 81.94 98 GLU A CA 1
ATOM 708 C C . GLU A 1 98 ? 13.883 10.346 -9.667 1.00 81.94 98 GLU A C 1
ATOM 710 O O . GLU A 1 98 ? 13.465 11.498 -9.739 1.00 81.94 98 GLU A O 1
ATOM 715 N N . GLN A 1 99 ? 13.194 9.321 -10.170 1.00 76.88 99 GLN A N 1
ATOM 716 C CA . GLN A 1 99 ? 11.920 9.460 -10.872 1.00 76.88 99 GLN A CA 1
ATOM 717 C C . GLN A 1 99 ? 10.794 9.998 -9.983 1.00 76.88 99 GLN A C 1
ATOM 719 O O . GLN A 1 99 ? 9.879 10.634 -10.503 1.00 76.88 99 GLN A O 1
ATOM 724 N N . LEU A 1 100 ? 10.866 9.787 -8.665 1.00 77.88 100 LEU A N 1
ATOM 725 C CA . LEU A 1 100 ? 9.898 10.328 -7.712 1.00 77.88 100 LEU A CA 1
ATOM 726 C C . LEU A 1 100 ? 10.157 11.806 -7.383 1.00 77.88 100 LEU A C 1
ATOM 728 O O . LEU A 1 100 ? 9.209 12.553 -7.158 1.00 77.88 100 LEU A O 1
ATOM 732 N N . PHE A 1 101 ? 11.426 12.227 -7.359 1.00 80.19 101 PHE A N 1
ATOM 733 C CA . PHE A 1 101 ? 11.838 13.585 -6.971 1.00 80.19 101 PHE A CA 1
ATOM 734 C C . PHE A 1 101 ? 12.171 14.513 -8.150 1.00 80.19 101 PHE A C 1
ATOM 736 O O . PHE A 1 101 ? 12.563 15.661 -7.938 1.00 80.19 101 PHE A O 1
ATOM 743 N N . ARG A 1 102 ? 12.003 14.057 -9.395 1.00 79.12 102 ARG A N 1
ATOM 744 C CA . ARG A 1 102 ? 12.058 14.931 -10.574 1.00 79.12 102 ARG A CA 1
ATOM 745 C C . ARG A 1 102 ? 10.932 15.968 -10.531 1.00 79.12 102 ARG A C 1
ATOM 747 O O . ARG A 1 102 ? 9.853 15.723 -10.001 1.00 79.12 102 ARG A O 1
ATOM 754 N N . SER A 1 103 ? 11.172 17.119 -11.159 1.00 67.81 103 SER A N 1
ATOM 755 C CA . SER A 1 103 ? 10.210 18.228 -11.283 1.00 67.81 103 SER A CA 1
ATOM 756 C C . SER A 1 103 ? 8.872 17.816 -11.910 1.00 67.81 103 SER A C 1
ATOM 758 O O . SER A 1 103 ? 7.852 18.461 -11.680 1.00 67.81 103 SER A O 1
ATOM 760 N N . SER A 1 104 ? 8.854 16.725 -12.674 1.00 72.88 104 SER A N 1
ATOM 761 C CA . SER A 1 104 ? 7.644 16.009 -13.071 1.00 72.88 104 SER A CA 1
ATOM 762 C C . SER A 1 104 ? 7.843 14.524 -12.764 1.00 72.88 104 SER A C 1
ATOM 764 O O . SER A 1 104 ? 8.562 13.855 -13.512 1.00 72.88 104 SER A O 1
ATOM 766 N N . PRO A 1 105 ? 7.270 14.012 -11.656 1.00 70.88 105 PRO A N 1
ATOM 767 C CA . PRO A 1 105 ? 7.366 12.602 -11.317 1.00 70.88 105 PRO A CA 1
ATOM 768 C C . PRO A 1 105 ? 6.787 11.749 -12.438 1.00 70.88 105 PRO A C 1
ATOM 770 O O . PRO A 1 105 ? 5.750 12.095 -13.014 1.00 70.88 105 PRO A O 1
ATOM 773 N N . THR A 1 106 ? 7.435 10.631 -12.752 1.00 74.62 106 THR A N 1
ATOM 774 C CA . THR A 1 106 ? 6.901 9.730 -13.776 1.00 74.62 106 THR A CA 1
ATOM 775 C C . THR A 1 106 ? 5.584 9.127 -13.291 1.00 74.62 106 THR A C 1
ATOM 777 O O . THR A 1 106 ? 5.418 8.801 -12.111 1.00 74.62 106 THR A O 1
ATOM 780 N N . PHE A 1 107 ? 4.631 8.971 -14.212 1.00 75.00 107 PHE A N 1
ATOM 781 C CA . PHE A 1 107 ? 3.346 8.327 -13.927 1.00 75.00 107 PHE A CA 1
ATOM 782 C C . PHE A 1 107 ? 3.557 6.948 -13.275 1.00 75.00 107 PHE A C 1
ATOM 784 O O . PHE A 1 107 ? 2.902 6.607 -12.293 1.00 75.00 107 PHE A O 1
ATOM 791 N N . GLU A 1 108 ? 4.549 6.200 -13.754 1.00 73.75 108 GLU A N 1
ATOM 792 C CA . GLU A 1 108 ? 4.939 4.888 -13.235 1.00 73.75 108 GLU A CA 1
ATOM 793 C C . GLU A 1 108 ? 5.471 4.921 -11.796 1.00 73.75 108 GLU A C 1
ATOM 795 O O . GLU A 1 108 ? 5.208 3.991 -11.035 1.00 73.75 108 GLU A O 1
ATOM 800 N N . ALA A 1 109 ? 6.168 5.988 -11.389 1.00 75.50 109 ALA A N 1
ATOM 801 C CA . ALA A 1 109 ? 6.621 6.156 -10.008 1.00 75.50 109 ALA A CA 1
ATOM 802 C C . ALA A 1 109 ? 5.481 6.529 -9.068 1.00 75.50 109 ALA A C 1
ATOM 804 O O . ALA A 1 109 ? 5.385 6.013 -7.954 1.00 75.50 109 ALA A O 1
ATOM 805 N N . LEU A 1 110 ? 4.611 7.424 -9.527 1.00 81.88 110 LEU A N 1
ATOM 806 C CA . LEU A 1 110 ? 3.610 8.058 -8.686 1.00 81.88 110 LEU A CA 1
ATOM 807 C C . LEU A 1 110 ? 2.373 7.173 -8.476 1.00 81.88 110 LEU A C 1
ATOM 809 O O . LEU A 1 110 ? 1.871 7.063 -7.356 1.00 81.88 110 LEU A O 1
ATOM 813 N N . VAL A 1 111 ? 1.861 6.546 -9.539 1.00 83.75 111 VAL A N 1
ATOM 814 C CA . VAL A 1 111 ? 0.555 5.870 -9.504 1.00 83.75 111 VAL A CA 1
ATOM 815 C C . VAL A 1 111 ? 0.517 4.704 -8.518 1.00 83.75 111 VAL A C 1
ATOM 817 O O . VAL A 1 111 ? -0.398 4.686 -7.692 1.00 83.75 111 VAL A O 1
ATOM 820 N N . PRO A 1 112 ? 1.491 3.777 -8.489 1.00 82.88 112 PRO A N 1
ATOM 821 C CA . PRO A 1 112 ? 1.465 2.680 -7.524 1.00 82.88 112 PRO A CA 1
ATOM 822 C C . PRO A 1 112 ? 1.520 3.169 -6.069 1.00 82.88 112 PRO A C 1
ATOM 824 O O . PRO A 1 112 ? 0.848 2.608 -5.205 1.00 82.88 112 PRO A O 1
ATOM 827 N N . LEU A 1 113 ? 2.226 4.271 -5.787 1.00 87.00 113 LEU A N 1
ATOM 828 C CA . LEU A 1 113 ? 2.237 4.876 -4.452 1.00 87.00 113 LEU A CA 1
ATOM 829 C C . LEU A 1 113 ? 0.876 5.469 -4.069 1.00 87.00 113 LEU A C 1
ATOM 831 O O . LEU A 1 113 ? 0.416 5.267 -2.945 1.00 87.00 113 LEU A O 1
ATOM 835 N N . LEU A 1 114 ? 0.227 6.185 -4.989 1.00 86.62 114 LEU A N 1
ATOM 836 C CA . LEU A 1 114 ? -1.054 6.848 -4.736 1.00 86.62 114 LEU A CA 1
ATOM 837 C C . LEU A 1 114 ? -2.239 5.884 -4.684 1.00 86.62 114 LEU A C 1
ATOM 839 O O . LEU A 1 114 ? -3.203 6.147 -3.973 1.00 86.62 114 LEU A O 1
ATOM 843 N N . VAL A 1 115 ? -2.183 4.791 -5.440 1.00 85.81 115 VAL A N 1
ATOM 844 C CA . VAL A 1 115 ? -3.296 3.844 -5.580 1.00 85.81 115 VAL A CA 1
ATOM 845 C C . VAL A 1 115 ? -3.193 2.685 -4.586 1.00 85.81 115 VAL A C 1
ATOM 847 O O . VAL A 1 115 ? -4.211 2.090 -4.235 1.00 85.81 115 VAL A O 1
ATOM 850 N N . VAL A 1 116 ? -1.993 2.386 -4.081 1.00 87.62 116 VAL A N 1
ATOM 851 C CA . VAL A 1 116 ? -1.768 1.290 -3.127 1.00 87.62 116 VAL A CA 1
ATOM 852 C C . VAL A 1 116 ? -1.300 1.821 -1.781 1.00 87.62 116 VAL A C 1
ATOM 854 O O . VAL A 1 116 ? -2.034 1.755 -0.794 1.00 87.62 116 VAL A O 1
ATOM 857 N N . SER A 1 117 ? -0.084 2.366 -1.736 1.00 91.06 117 SER A N 1
ATOM 858 C CA . SER A 1 117 ? 0.601 2.651 -0.474 1.00 91.06 117 SER A CA 1
ATOM 859 C C . SER A 1 117 ? -0.117 3.728 0.342 1.00 91.06 117 SER A C 1
ATOM 861 O O . SER A 1 117 ? -0.317 3.567 1.545 1.00 91.06 117 SER A O 1
ATOM 863 N N . LEU A 1 118 ? -0.561 4.811 -0.301 1.00 90.19 118 LEU A N 1
ATOM 864 C CA . LEU A 1 118 ? -1.263 5.902 0.370 1.00 90.19 118 LEU A CA 1
ATOM 865 C C . LEU A 1 118 ? -2.628 5.452 0.941 1.00 90.19 118 LEU A C 1
ATOM 867 O O . LEU A 1 118 ? -2.848 5.657 2.136 1.00 90.19 118 LEU A O 1
ATOM 871 N N . PRO A 1 119 ? -3.522 4.791 0.178 1.00 89.81 119 PRO A N 1
ATOM 872 C CA . PRO A 1 119 ? -4.759 4.220 0.708 1.00 89.81 119 PRO A CA 1
ATOM 873 C C . PRO A 1 119 ? -4.546 3.283 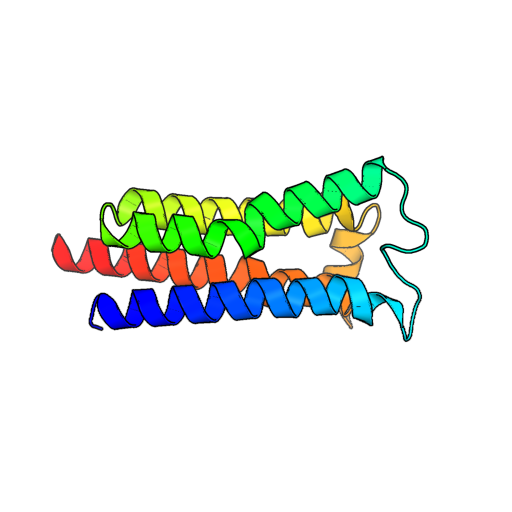1.891 1.00 89.81 119 PRO A C 1
ATOM 875 O O . PRO A 1 119 ? -5.263 3.380 2.887 1.00 89.81 119 PRO A O 1
ATOM 878 N N . MET A 1 120 ? -3.538 2.411 1.816 1.00 93.00 120 MET A N 1
ATOM 879 C CA . MET A 1 120 ? -3.184 1.511 2.912 1.00 93.00 120 MET A CA 1
ATOM 880 C C . MET A 1 120 ? -2.762 2.274 4.164 1.00 93.00 120 MET A C 1
ATOM 882 O O . MET A 1 120 ? -3.266 1.993 5.253 1.00 93.00 120 MET A O 1
ATOM 886 N N . ALA A 1 121 ? -1.892 3.275 4.009 1.00 93.25 121 ALA A N 1
ATOM 887 C CA . ALA A 1 121 ? -1.430 4.101 5.116 1.00 93.25 121 ALA A CA 1
ATOM 888 C C . ALA A 1 121 ? -2.586 4.869 5.771 1.00 93.25 121 ALA A C 1
ATOM 890 O O . ALA A 1 121 ? -2.735 4.846 6.994 1.00 93.25 121 ALA A O 1
ATOM 891 N N . VAL A 1 122 ? -3.446 5.496 4.962 1.00 92.25 122 VAL A N 1
ATOM 892 C CA . VAL A 1 122 ? -4.627 6.231 5.434 1.00 92.25 122 VAL A CA 1
ATOM 893 C C . VAL A 1 122 ? -5.586 5.299 6.169 1.00 92.25 122 VAL A C 1
ATOM 895 O O . VAL A 1 122 ? -6.048 5.624 7.265 1.00 92.25 122 VAL A O 1
ATOM 898 N N . LEU A 1 123 ? -5.871 4.121 5.613 1.00 90.56 123 LEU A N 1
ATOM 899 C CA . LEU A 1 123 ? -6.785 3.161 6.222 1.00 90.56 123 LEU A CA 1
ATOM 900 C C . LEU A 1 123 ? -6.226 2.609 7.540 1.00 90.56 123 LEU A C 1
ATOM 902 O O . LEU A 1 123 ? -6.942 2.588 8.544 1.00 90.56 123 LEU A O 1
ATOM 906 N N . GLY A 1 124 ? -4.946 2.229 7.564 1.00 91.50 124 GLY A N 1
ATOM 907 C CA . GLY A 1 124 ? -4.258 1.761 8.767 1.00 91.50 124 GLY A CA 1
ATOM 908 C C . GLY A 1 124 ? -4.219 2.825 9.866 1.00 91.50 124 GLY A C 1
ATOM 909 O O . GLY A 1 124 ? -4.591 2.551 11.008 1.00 91.50 124 GLY A O 1
ATOM 910 N N . ALA A 1 125 ? -3.872 4.069 9.521 1.00 92.44 125 ALA A N 1
ATOM 911 C CA . ALA A 1 125 ? -3.900 5.191 10.459 1.00 92.44 125 ALA A CA 1
ATOM 912 C C . ALA A 1 125 ? -5.315 5.456 10.995 1.00 92.44 125 ALA A C 1
ATOM 914 O O . ALA A 1 125 ? -5.496 5.723 12.183 1.00 92.44 125 ALA A O 1
ATOM 915 N N . THR A 1 126 ? -6.338 5.336 10.146 1.00 91.19 126 THR A N 1
ATOM 916 C CA . THR A 1 126 ? -7.729 5.567 10.550 1.00 91.19 126 THR A CA 1
ATOM 917 C C . THR A 1 126 ? -8.222 4.515 11.542 1.00 91.19 126 THR A C 1
ATOM 919 O O . THR A 1 126 ? -8.868 4.864 12.535 1.00 91.19 126 THR A O 1
ATOM 922 N N . TRP A 1 127 ? -7.890 3.239 11.331 1.00 89.12 127 TRP A N 1
ATOM 923 C CA . TRP A 1 127 ? -8.185 2.182 12.302 1.00 89.12 127 TRP A CA 1
ATOM 924 C C . TRP A 1 127 ? -7.436 2.383 13.627 1.00 89.12 127 TRP A C 1
ATOM 926 O O . TRP A 1 127 ? -8.03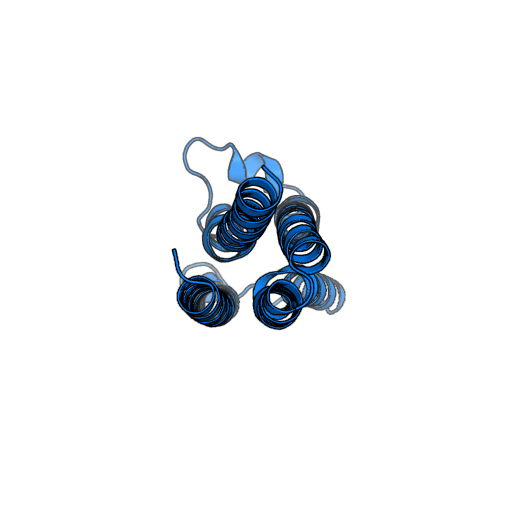3 2.211 14.693 1.00 89.12 127 TRP A O 1
ATOM 936 N N . MET A 1 128 ? -6.180 2.836 13.578 1.00 91.06 128 MET A N 1
ATOM 937 C CA . MET A 1 128 ? -5.384 3.149 14.770 1.00 91.06 128 MET A CA 1
ATOM 938 C C . MET A 1 128 ? -5.966 4.324 15.573 1.00 91.06 128 MET A C 1
ATOM 940 O O . MET A 1 128 ? -6.090 4.254 16.795 1.00 91.06 128 MET A O 1
ATOM 944 N N . MET A 1 129 ? -6.380 5.403 14.904 1.00 89.88 129 MET A N 1
ATOM 945 C CA . MET A 1 129 ? -7.049 6.533 15.561 1.00 89.88 129 MET A CA 1
ATOM 946 C C . MET A 1 129 ? -8.381 6.114 16.189 1.00 89.88 129 MET A C 1
ATOM 948 O O . MET A 1 129 ? -8.727 6.558 17.284 1.00 89.88 129 MET A O 1
ATOM 952 N N . TRP A 1 130 ? -9.126 5.236 15.510 1.00 86.88 130 TRP A N 1
ATOM 953 C CA . TRP A 1 130 ? -10.381 4.699 16.025 1.00 86.88 130 TRP A CA 1
ATOM 954 C C . TRP A 1 130 ? -10.181 3.883 17.313 1.00 86.88 130 TRP A C 1
ATOM 956 O O . TRP A 1 130 ? -10.988 4.020 18.232 1.00 86.88 130 TRP A O 1
ATOM 966 N N . LEU A 1 131 ? -9.107 3.087 17.408 1.00 86.81 131 LEU A N 1
ATOM 967 C CA . LEU A 1 131 ? -8.728 2.381 18.641 1.00 86.81 131 LEU A CA 1
ATOM 968 C C . LEU A 1 131 ? -8.457 3.344 19.790 1.00 86.81 131 LEU A C 1
ATOM 970 O O . LEU A 1 131 ? -9.071 3.209 20.843 1.00 86.81 131 LEU A O 1
ATOM 974 N N . ARG A 1 132 ? -7.600 4.348 19.560 1.00 87.50 132 ARG A N 1
ATOM 975 C CA . ARG A 1 132 ? -7.224 5.325 20.592 1.00 87.50 132 ARG A CA 1
ATOM 976 C C . ARG A 1 132 ? -8.434 6.051 21.174 1.00 87.50 132 ARG A C 1
ATOM 978 O O . ARG A 1 132 ? -8.507 6.241 22.377 1.00 87.50 132 ARG A O 1
ATOM 985 N N . LYS A 1 133 ? -9.416 6.404 20.336 1.00 85.62 133 LYS A N 1
ATOM 986 C CA . LYS A 1 133 ? -10.665 7.039 20.791 1.00 85.62 133 LYS A CA 1
ATOM 987 C C . LYS A 1 133 ? -11.548 6.117 21.647 1.00 85.62 133 LYS A C 1
ATOM 989 O O . LYS A 1 133 ? -12.438 6.600 22.328 1.00 85.62 133 LYS A O 1
ATOM 994 N N . LYS A 1 134 ? -11.382 4.797 21.559 1.00 76.25 134 LYS A N 1
ATOM 995 C CA . LYS A 1 134 ? -12.144 3.843 22.377 1.00 76.25 134 LYS A CA 1
ATOM 996 C C . LYS A 1 134 ? -11.507 3.634 23.757 1.00 76.25 134 LYS A C 1
ATOM 998 O O . LYS A 1 134 ? -12.199 3.206 24.674 1.00 76.25 134 LYS A O 1
ATOM 1003 N N . GLU A 1 135 ? -10.203 3.865 23.869 1.00 72.75 135 GLU A N 1
ATOM 1004 C CA . GLU A 1 135 ? -9.417 3.631 25.086 1.00 72.75 135 GLU A CA 1
ATOM 1005 C C . GLU A 1 135 ? -9.338 4.855 26.013 1.00 72.75 135 GLU A C 1
ATOM 1007 O O . GLU A 1 135 ? -8.983 4.688 27.177 1.00 72.75 135 GLU A O 1
ATOM 1012 N N . GLY A 1 136 ? -9.668 6.053 25.518 1.00 60.31 136 GLY A N 1
ATOM 1013 C CA . GLY A 1 136 ? -9.772 7.295 26.298 1.00 60.31 136 GLY A CA 1
ATOM 1014 C C . GLY A 1 136 ? -11.207 7.779 26.416 1.00 60.31 136 GLY A C 1
ATOM 1015 O O . GLY A 1 136 ? -11.537 8.326 27.488 1.00 60.31 136 GLY A O 1
#

pLDDT: mean 81.18, std 11.58, range [37.62, 95.69]

Sequence (136 aa):
MKRAALLGIGFALGGLGVAGVA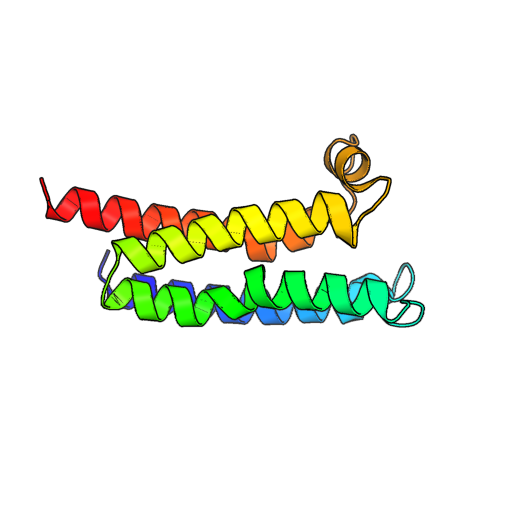LWCVAGAGIYGSPLAEMSDREMFHVAIFMLAGPLLILPATFVARHQPLLGSLALLAGAVTSAFWHILVVMKPYGVEQLFRSSPTFEALVPLLVVSLPMAVLGATWMMWLRKKEG

Secondary structure (DSSP, 8-state):
--HHHHHHHHHHHHHHHHHHHHHHHHHTTTTT--TTTS--HHHHHHHHHHHHHTHHHHHHHHHHHHH-HHHHHHHHHHHHHHHHHHIIIIITTTTHHHHHHSSS--HHHHHHIIIIIHHHHHHHHHHHHHHHHHH-